Protein AF-A0A7X8FUL6-F1 (afdb_monomer_lite)

Radius of gyration: 17.45 Å; chains: 1; bounding box: 49×30×45 Å

Sequence (127 aa):
MLIPVICLVFGVLGGFMSLEQRLGRLPAEAHDLLSGSWFQVVLRPLYGGIFALVAYILLLSGLVTSAIFPVFVYPSLPETGITPLYFMLFLTDTVPASGPDFAKLLFWSFAAGFSERLIPQIGQGGV

Foldseek 3Di:
DVQLVLLLVLQLVLLVVLLVVVVVPDPPVCVVVCVVPVVVSSVRSNVSSVQSNVVVVVLLVVPDDDPLAFDKDADDADPVGDDPVSVVCRSPVIDTPDPVSSVSSSVSSSVSSNDVCPVVCSVVVND

Secondary structure (DSSP, 8-state):
-HHHHHHHHHHHHHHHHHHHHHHTTS-GGGHHHHGGGHHHHHTHHHHHHHHHHHHHHHHHTTSS-STTSPPEEPPPPPTT-S-HHHHHHHHHH-EESSHHHHHHHHHHHHHHHH-TTHHHHHHTT--

pLDDT: mean 82.61, std 12.94, range [48.75, 95.62]

Structure (mmCIF, N/CA/C/O backbone):
data_AF-A0A7X8FUL6-F1
#
_entry.id   AF-A0A7X8FUL6-F1
#
loop_
_atom_site.group_PDB
_atom_site.id
_atom_site.type_symbol
_atom_site.label_atom_id
_atom_site.label_alt_id
_atom_site.label_comp_id
_atom_site.label_asym_id
_atom_site.label_entity_id
_atom_site.label_seq_id
_atom_site.pdbx_PDB_ins_code
_atom_site.Cartn_x
_atom_site.Cartn_y
_atom_site.Cartn_z
_atom_site.occupancy
_atom_site.B_iso_or_equiv
_atom_site.auth_seq_id
_atom_site.auth_comp_id
_atom_site.auth_asym_id
_atom_site.auth_atom_id
_atom_site.pdbx_PDB_model_num
ATOM 1 N N . MET A 1 1 ? 9.365 6.080 -6.620 1.00 63.81 1 MET A N 1
ATOM 2 C CA . MET A 1 1 ? 9.094 6.381 -5.177 1.00 63.81 1 MET A CA 1
ATOM 3 C C . MET A 1 1 ? 7.627 6.663 -4.822 1.00 63.81 1 MET A C 1
ATOM 5 O O . MET A 1 1 ? 7.270 6.518 -3.658 1.00 63.81 1 MET A O 1
ATOM 9 N N . LEU A 1 2 ? 6.771 7.084 -5.759 1.00 85.19 2 LEU A N 1
ATOM 10 C CA . LEU A 1 2 ? 5.426 7.580 -5.433 1.00 85.19 2 LEU A CA 1
ATOM 11 C C . LEU A 1 2 ? 4.425 6.468 -5.044 1.00 85.19 2 LEU A C 1
ATOM 13 O O . LEU A 1 2 ? 3.559 6.691 -4.203 1.00 85.19 2 LEU A O 1
ATOM 17 N N . ILE A 1 3 ? 4.562 5.266 -5.615 1.00 90.81 3 ILE A N 1
ATOM 18 C CA . ILE A 1 3 ? 3.562 4.192 -5.488 1.00 90.81 3 ILE A CA 1
ATOM 19 C C . ILE A 1 3 ? 3.372 3.705 -4.040 1.00 90.81 3 ILE A C 1
ATOM 21 O O . ILE A 1 3 ? 2.235 3.738 -3.573 1.00 90.81 3 ILE A O 1
ATOM 25 N N . PRO A 1 4 ? 4.420 3.338 -3.270 1.00 92.00 4 PRO A N 1
ATOM 26 C CA . PRO A 1 4 ? 4.224 2.856 -1.900 1.00 92.00 4 PRO A CA 1
ATOM 27 C C . PRO A 1 4 ? 3.591 3.907 -0.981 1.00 92.00 4 PRO A C 1
ATOM 29 O O . PRO A 1 4 ? 2.781 3.574 -0.120 1.00 92.00 4 PRO A O 1
ATOM 32 N N . VAL A 1 5 ? 3.921 5.187 -1.186 1.00 93.19 5 VAL A N 1
ATOM 33 C CA . VAL A 1 5 ? 3.333 6.301 -0.427 1.00 93.19 5 VAL A CA 1
ATOM 34 C C . VAL A 1 5 ? 1.846 6.438 -0.741 1.00 93.19 5 VAL A C 1
ATOM 36 O O . VAL A 1 5 ? 1.043 6.597 0.173 1.00 93.19 5 VAL A O 1
ATOM 39 N N . ILE A 1 6 ? 1.461 6.320 -2.014 1.00 94.06 6 ILE A N 1
ATOM 40 C CA . ILE A 1 6 ? 0.050 6.320 -2.417 1.00 94.06 6 ILE A CA 1
ATOM 41 C C . ILE A 1 6 ? -0.695 5.142 -1.776 1.00 94.06 6 ILE A C 1
ATOM 43 O O . ILE A 1 6 ? -1.769 5.348 -1.210 1.00 94.06 6 ILE A O 1
ATOM 47 N N . CYS A 1 7 ? -0.121 3.934 -1.805 1.00 95.00 7 CYS A N 1
ATOM 48 C CA . CYS A 1 7 ? -0.705 2.762 -1.147 1.00 95.00 7 CYS A CA 1
ATOM 49 C C . CYS A 1 7 ? -0.909 3.011 0.354 1.00 95.00 7 CYS A C 1
ATOM 51 O O . CYS A 1 7 ? -1.986 2.743 0.882 1.00 95.00 7 CYS A O 1
ATOM 53 N N . LEU A 1 8 ? 0.094 3.585 1.030 1.00 94.69 8 LEU A N 1
ATOM 54 C CA . LEU A 1 8 ? 0.015 3.942 2.446 1.00 94.69 8 LEU A CA 1
ATOM 55 C C . LEU A 1 8 ? -1.127 4.927 2.710 1.00 94.69 8 LEU A C 1
ATOM 57 O O . LEU A 1 8 ? -1.931 4.688 3.606 1.00 94.69 8 LEU A O 1
ATOM 61 N N . VAL A 1 9 ? -1.235 6.004 1.926 1.00 95.25 9 VAL A N 1
ATOM 62 C CA . VAL A 1 9 ? -2.294 7.014 2.088 1.00 95.25 9 VAL A CA 1
ATOM 63 C C . VAL A 1 9 ? -3.678 6.389 1.913 1.00 95.25 9 VAL A C 1
ATOM 65 O O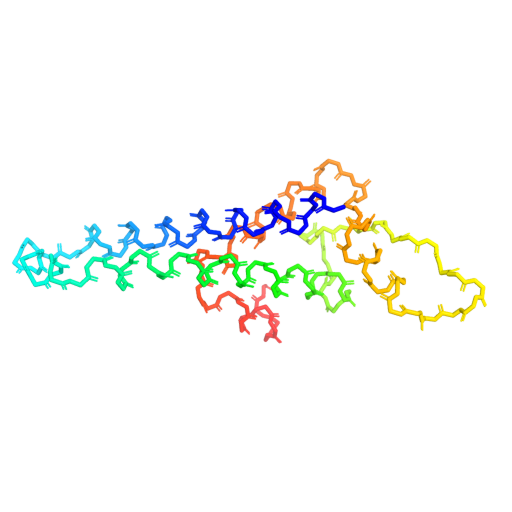 . VAL A 1 9 ? -4.546 6.589 2.760 1.00 95.25 9 VAL A O 1
ATOM 68 N N . PHE A 1 10 ? -3.883 5.583 0.868 1.00 95.56 10 PHE A N 1
ATOM 69 C CA . PHE A 1 10 ? -5.161 4.899 0.649 1.00 95.56 10 PHE A CA 1
ATOM 70 C C . PHE A 1 10 ? -5.471 3.873 1.747 1.00 95.56 10 PHE A C 1
ATOM 72 O O . PHE A 1 10 ? -6.623 3.761 2.164 1.00 95.56 10 PHE A O 1
ATOM 79 N N . GLY A 1 11 ? -4.456 3.194 2.286 1.00 94.88 11 GLY A N 1
ATOM 80 C CA . GLY A 1 11 ? -4.598 2.331 3.458 1.00 94.88 11 GLY A CA 1
ATOM 81 C C . GLY A 1 11 ? -5.021 3.083 4.717 1.00 94.88 11 GLY A C 1
ATOM 82 O O . GLY A 1 11 ? -5.932 2.647 5.420 1.00 94.88 11 GLY A O 1
ATOM 83 N N . VAL A 1 12 ? -4.420 4.243 4.992 1.00 94.19 12 VAL A N 1
ATOM 84 C CA . VAL A 1 12 ? -4.821 5.091 6.127 1.00 94.19 12 VAL A CA 1
ATOM 85 C C . VAL A 1 12 ? -6.257 5.585 5.953 1.00 94.19 12 VAL A C 1
ATOM 87 O O . VAL A 1 12 ? -7.024 5.547 6.913 1.00 94.19 12 VAL A O 1
ATOM 90 N N . LEU A 1 13 ? -6.655 5.977 4.737 1.00 94.19 13 LEU A N 1
ATOM 91 C CA . LEU A 1 13 ? -8.037 6.366 4.429 1.00 94.19 13 LEU A CA 1
ATOM 92 C C . LEU A 1 13 ? -9.029 5.224 4.694 1.00 94.19 13 LEU A C 1
ATOM 94 O O . LEU A 1 13 ? -10.078 5.448 5.297 1.00 94.19 13 LEU A O 1
ATOM 98 N N . GLY A 1 14 ? -8.685 3.995 4.302 1.00 91.69 14 GLY A N 1
ATOM 99 C CA . GLY A 1 14 ? -9.476 2.806 4.623 1.00 91.69 14 GLY A CA 1
ATOM 100 C C . GLY A 1 14 ? -9.601 2.581 6.128 1.00 91.69 14 GLY A C 1
ATOM 101 O O . GLY A 1 14 ? -10.708 2.419 6.644 1.00 91.69 14 GLY A O 1
ATOM 102 N N . GLY A 1 15 ? -8.479 2.641 6.849 1.00 90.31 15 GLY A N 1
ATOM 103 C CA . GLY A 1 15 ? -8.452 2.493 8.305 1.00 90.31 15 GLY A CA 1
ATOM 104 C C . GLY A 1 15 ? -9.257 3.572 9.029 1.00 90.31 15 GLY A C 1
ATOM 105 O O . GLY A 1 15 ? -9.941 3.284 10.011 1.00 90.31 15 GLY A O 1
ATOM 106 N N . PHE A 1 16 ? -9.241 4.801 8.512 1.00 89.81 16 PHE A N 1
ATOM 107 C CA . PHE A 1 16 ? -10.037 5.910 9.028 1.00 89.81 16 PHE A CA 1
ATOM 108 C C . PHE A 1 16 ? -11.540 5.682 8.834 1.00 89.81 16 PHE A C 1
ATOM 110 O O . PHE A 1 16 ? -12.293 5.756 9.800 1.00 89.81 16 PHE A O 1
ATOM 117 N N . MET A 1 17 ? -11.977 5.295 7.632 1.00 88.50 17 MET A N 1
ATOM 118 C CA . MET A 1 17 ? -13.386 4.969 7.363 1.00 88.50 17 MET A CA 1
ATOM 119 C C . MET A 1 17 ? -13.891 3.798 8.221 1.00 88.50 17 MET A C 1
ATOM 121 O O . MET A 1 17 ? -15.021 3.812 8.710 1.00 88.50 17 MET A O 1
ATOM 125 N N . SER A 1 18 ? -13.047 2.787 8.449 1.00 87.06 18 SER A N 1
ATOM 126 C CA . SER A 1 18 ? -13.350 1.668 9.352 1.00 87.06 18 SER A CA 1
ATOM 127 C C . SER A 1 18 ? -13.544 2.139 10.795 1.00 87.06 18 SER A C 1
ATOM 129 O O . SER A 1 18 ? -14.455 1.690 11.497 1.00 87.06 18 SER A O 1
ATOM 131 N N . LEU A 1 19 ? -12.716 3.089 11.237 1.00 84.88 19 LEU A N 1
ATOM 132 C CA . LEU A 1 19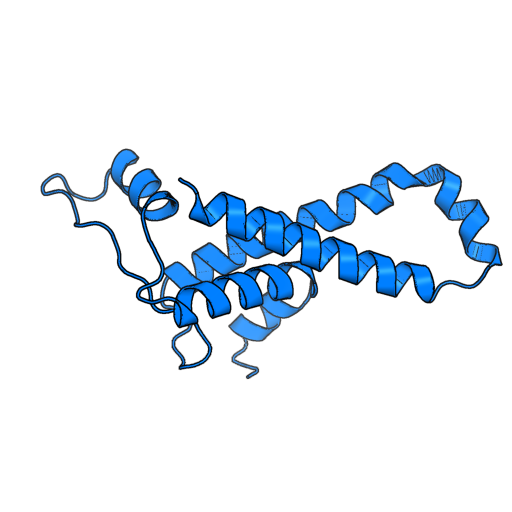 ? -12.823 3.689 12.558 1.00 84.88 19 LEU A CA 1
ATOM 133 C C . LEU A 1 19 ? -14.097 4.528 12.708 1.00 84.88 19 LEU A C 1
ATOM 135 O O . LEU A 1 19 ? -14.804 4.355 13.700 1.00 84.88 19 LEU A O 1
ATOM 139 N N . GLU A 1 20 ? -14.423 5.383 11.737 1.00 82.38 20 GLU A N 1
ATOM 140 C CA . GLU A 1 20 ? -15.650 6.190 11.764 1.00 82.38 20 GLU A CA 1
ATOM 141 C C . GLU A 1 20 ? -16.907 5.313 11.840 1.00 82.38 20 GLU A C 1
ATOM 143 O O . GLU A 1 20 ? -17.786 5.566 12.664 1.00 82.38 20 GLU A O 1
ATOM 148 N N . GLN A 1 21 ? -16.966 4.216 11.073 1.00 81.75 21 GLN A N 1
ATOM 149 C CA . GLN A 1 21 ? -18.077 3.260 11.153 1.00 81.75 21 GLN A CA 1
ATOM 150 C C . GLN A 1 21 ? -18.195 2.586 12.525 1.00 81.75 21 GLN A C 1
ATOM 152 O O . GLN A 1 21 ? -19.304 2.302 12.981 1.00 81.75 21 GLN A O 1
ATOM 157 N N . ARG A 1 22 ? -17.067 2.292 13.183 1.00 78.44 22 ARG A N 1
ATOM 158 C CA . ARG A 1 22 ? -17.051 1.694 14.528 1.00 78.44 22 ARG A CA 1
ATOM 159 C C . ARG A 1 22 ? -17.504 2.700 15.583 1.00 78.44 22 ARG A C 1
ATOM 161 O O . ARG A 1 22 ? -18.298 2.339 16.444 1.00 78.44 22 ARG A O 1
ATOM 168 N N . LEU A 1 23 ? -17.035 3.944 15.495 1.00 79.56 23 LEU A N 1
ATOM 169 C CA . LEU A 1 23 ? -17.393 5.015 16.426 1.00 79.56 23 LEU A CA 1
ATOM 170 C C . LEU A 1 23 ? -18.864 5.421 16.296 1.00 79.56 23 LEU A C 1
ATOM 172 O O . LEU A 1 23 ? -19.535 5.574 17.309 1.00 79.56 23 LEU A O 1
ATOM 176 N N . GLY A 1 24 ? -19.396 5.515 15.074 1.00 72.69 24 GLY A N 1
ATOM 177 C CA . GLY A 1 24 ? -20.802 5.863 14.837 1.00 72.69 24 GLY A CA 1
ATOM 178 C C . GLY A 1 24 ? -21.815 4.820 15.328 1.00 72.69 24 GLY A C 1
ATOM 179 O O . GLY A 1 24 ? -23.008 5.102 15.374 1.00 72.69 24 GLY A O 1
ATOM 180 N N . ARG A 1 25 ? -21.364 3.613 15.698 1.00 74.75 25 ARG A N 1
ATOM 181 C CA . ARG A 1 25 ? -22.206 2.549 16.272 1.00 74.75 25 ARG A CA 1
ATOM 182 C C . ARG A 1 25 ? -22.217 2.537 17.802 1.00 74.75 25 ARG A C 1
ATOM 184 O O . ARG A 1 25 ? -22.903 1.696 18.381 1.00 74.75 25 ARG A O 1
ATOM 191 N N . LEU A 1 26 ? -21.447 3.404 18.459 1.00 74.62 26 LEU A N 1
ATOM 192 C CA . LEU A 1 26 ? -21.376 3.437 19.916 1.00 74.62 26 LEU A CA 1
ATOM 193 C C . LEU A 1 26 ? -22.561 4.219 20.517 1.00 74.62 26 LEU A C 1
ATOM 195 O O . LEU A 1 26 ? -22.956 5.244 19.963 1.00 74.62 26 LEU A O 1
ATOM 199 N N . PRO A 1 27 ? -23.141 3.758 21.642 1.00 68.94 27 PRO A N 1
ATOM 200 C CA . PRO A 1 27 ? -24.153 4.513 22.378 1.00 68.94 27 PRO A CA 1
ATOM 201 C C . PRO A 1 27 ? -23.573 5.813 22.953 1.00 68.94 27 PRO A C 1
ATOM 203 O O . PRO A 1 27 ? -22.404 5.843 23.342 1.00 68.94 27 PRO A O 1
ATOM 206 N N . ALA A 1 28 ? -24.408 6.851 23.091 1.00 63.84 28 ALA A N 1
ATOM 207 C CA . ALA A 1 28 ? -24.026 8.185 23.583 1.00 63.84 28 ALA A CA 1
ATOM 208 C C . ALA A 1 28 ? -23.221 8.163 24.907 1.00 63.84 28 ALA A C 1
ATOM 210 O O . ALA A 1 28 ? -22.318 8.971 25.100 1.00 63.84 28 ALA A O 1
ATOM 211 N N . GLU A 1 29 ? -23.486 7.186 25.776 1.00 62.22 29 GLU A N 1
ATOM 212 C CA . GLU A 1 29 ? -22.844 6.994 27.086 1.00 62.22 29 GLU A CA 1
ATOM 213 C C . GLU A 1 29 ? -21.358 6.583 27.003 1.00 62.22 29 GLU A C 1
ATOM 215 O O . GLU A 1 29 ? -20.591 6.821 27.932 1.00 62.22 29 GLU A O 1
ATOM 220 N N . ALA A 1 30 ? -20.911 6.000 25.885 1.00 59.75 30 ALA A N 1
ATOM 221 C CA . ALA A 1 30 ? -19.522 5.572 25.689 1.00 59.75 30 ALA A CA 1
ATOM 222 C C . ALA A 1 30 ? -18.590 6.703 25.207 1.00 59.75 30 ALA A C 1
ATOM 224 O O . ALA A 1 30 ? -17.365 6.540 25.214 1.00 59.75 30 ALA A O 1
ATOM 225 N N . HIS A 1 31 ? -19.142 7.849 24.788 1.00 56.22 31 HIS A N 1
ATOM 226 C CA . HIS A 1 31 ? -18.363 8.970 24.254 1.00 56.22 31 HIS A CA 1
ATOM 227 C C . HIS A 1 31 ? -17.543 9.693 25.335 1.00 56.22 31 HIS A C 1
ATOM 229 O O . HIS A 1 31 ? -16.426 10.130 25.050 1.00 56.22 31 HIS A O 1
ATOM 235 N N . ASP A 1 32 ? -18.029 9.735 26.581 1.00 59.06 32 ASP A N 1
ATOM 236 C CA . ASP A 1 32 ? -17.319 10.376 27.698 1.00 59.06 32 ASP A CA 1
ATOM 237 C C . ASP A 1 32 ? -16.042 9.620 28.093 1.00 59.06 32 ASP A C 1
ATOM 239 O O . ASP A 1 32 ? -15.020 10.240 28.387 1.00 59.06 32 ASP A O 1
ATOM 243 N N . LEU A 1 33 ? -16.039 8.285 28.005 1.00 59.56 33 LEU A N 1
ATOM 244 C CA . LEU A 1 33 ? -14.861 7.453 28.294 1.00 59.56 33 LEU A CA 1
ATOM 245 C C . LEU A 1 33 ? -13.790 7.528 27.190 1.00 59.56 33 LEU A C 1
ATOM 247 O O . LEU A 1 33 ? -12.598 7.389 27.468 1.00 59.56 33 LEU A O 1
ATOM 251 N N . LEU A 1 34 ? -14.190 7.769 25.936 1.00 58.78 34 LEU A N 1
ATOM 252 C CA . LEU A 1 34 ? -13.272 7.862 24.791 1.00 58.78 34 LEU A CA 1
ATOM 253 C C . LEU A 1 34 ? -12.483 9.176 24.753 1.00 58.78 34 LEU A C 1
ATOM 255 O O . LEU A 1 34 ? -11.378 9.207 24.202 1.00 58.78 34 LEU A O 1
ATOM 259 N N . SER A 1 35 ? -13.009 10.236 25.372 1.00 59.31 35 SER A N 1
ATOM 260 C CA . SER A 1 35 ? -12.352 11.546 25.463 1.00 59.31 35 SER A CA 1
ATOM 261 C C . SER A 1 35 ? -10.967 11.469 26.133 1.00 59.31 35 SER A C 1
ATOM 263 O O . SER A 1 35 ? -10.039 12.172 25.732 1.00 59.31 35 SER A O 1
ATOM 265 N N . GLY A 1 36 ? -10.778 10.529 27.068 1.00 66.31 36 GLY A N 1
ATOM 266 C CA . GLY A 1 36 ? -9.506 10.291 27.754 1.00 66.31 36 GLY A CA 1
ATOM 267 C C . GLY A 1 36 ? -8.454 9.522 26.942 1.00 66.31 36 GLY A C 1
ATOM 268 O O . GLY A 1 36 ? -7.311 9.419 27.378 1.00 66.31 36 GLY A O 1
ATOM 269 N N . SER A 1 37 ? -8.795 8.950 25.780 1.00 67.25 37 SER A N 1
ATOM 270 C CA . SER A 1 37 ? -7.896 8.076 24.996 1.00 67.25 37 SER A CA 1
ATOM 271 C C . SER A 1 37 ? -7.946 8.326 23.482 1.00 67.25 37 SER A C 1
ATOM 273 O O . SER A 1 37 ? -7.620 7.444 22.683 1.00 67.25 37 SER A O 1
ATOM 275 N N . TRP A 1 38 ? -8.292 9.550 23.073 1.00 69.50 38 TRP A N 1
ATOM 276 C CA . TRP A 1 38 ? -8.400 9.967 21.668 1.00 69.50 38 TRP A CA 1
ATOM 277 C C . TRP A 1 38 ? -7.140 9.662 20.833 1.00 69.50 38 TRP A C 1
ATOM 279 O O . TRP A 1 38 ? -7.242 9.298 19.663 1.00 69.50 38 TRP A O 1
ATOM 289 N N . PHE A 1 39 ? -5.947 9.718 21.436 1.00 69.00 39 PHE A N 1
ATOM 290 C CA . PHE A 1 39 ? -4.689 9.409 20.751 1.00 69.00 39 PHE A CA 1
ATOM 291 C C . PHE A 1 39 ? -4.608 7.940 20.303 1.00 69.00 39 PHE A C 1
ATOM 293 O O . PHE A 1 39 ? -4.227 7.655 19.170 1.00 69.00 39 PHE A O 1
ATOM 300 N N . GLN A 1 40 ? -5.044 6.994 21.143 1.00 69.00 40 GLN A N 1
ATOM 301 C CA . GLN A 1 40 ? -5.087 5.568 20.786 1.00 69.00 40 GLN A CA 1
ATOM 302 C C . GLN A 1 40 ? -6.163 5.261 19.738 1.00 69.00 40 GLN A C 1
ATOM 304 O O . GLN A 1 40 ? -6.084 4.259 19.029 1.00 69.00 40 GLN A O 1
ATOM 309 N N . VAL A 1 41 ? -7.192 6.102 19.650 1.00 70.88 41 VAL A N 1
ATOM 310 C CA . VAL A 1 41 ? -8.250 6.007 18.641 1.00 70.88 41 VAL A CA 1
ATOM 311 C C . VAL A 1 41 ? -7.708 6.450 17.278 1.00 70.88 41 VAL A C 1
ATOM 313 O O . VAL A 1 41 ? -7.858 5.719 16.303 1.00 70.88 41 VAL A O 1
ATOM 316 N N . VAL A 1 42 ? -6.973 7.564 17.227 1.00 72.25 42 VAL A N 1
ATOM 317 C CA . VAL A 1 42 ? -6.343 8.102 16.004 1.00 72.25 42 VAL A CA 1
ATOM 318 C C . VAL A 1 42 ? -5.149 7.268 15.521 1.00 72.25 42 VAL A C 1
ATOM 320 O O . VAL A 1 42 ? -4.881 7.217 14.322 1.00 72.25 42 VAL A O 1
ATOM 323 N N . LEU A 1 43 ? -4.454 6.559 16.417 1.00 77.88 43 LEU A N 1
ATOM 324 C CA . LEU A 1 43 ? -3.338 5.687 16.033 1.00 77.88 43 LEU A CA 1
ATOM 325 C C . LEU A 1 43 ? -3.797 4.452 15.233 1.00 77.88 43 LEU A C 1
ATOM 327 O O . LEU A 1 43 ? -3.017 3.894 14.465 1.00 77.88 43 LEU A O 1
ATOM 331 N N . ARG A 1 44 ? -5.063 4.024 15.374 1.00 78.06 44 ARG A N 1
ATOM 332 C CA . ARG A 1 44 ? -5.593 2.831 14.686 1.00 78.06 44 ARG A CA 1
ATOM 333 C C . ARG A 1 44 ? -5.544 2.936 13.152 1.00 78.06 44 ARG A C 1
ATOM 335 O O . ARG A 1 44 ? -5.033 2.004 12.534 1.00 78.06 44 ARG A O 1
ATOM 342 N N . PRO A 1 45 ? -5.980 4.045 12.524 1.00 83.25 45 PRO A N 1
ATOM 343 C CA . PRO A 1 45 ? -5.848 4.269 11.083 1.00 83.25 45 PRO A CA 1
ATOM 344 C C . PRO A 1 45 ? -4.434 4.095 10.516 1.00 83.25 45 PRO A C 1
ATOM 346 O O . PRO A 1 45 ? -4.291 3.665 9.373 1.00 83.25 45 PRO A O 1
ATOM 349 N N . LEU A 1 46 ? -3.381 4.368 11.297 1.00 85.31 46 LEU A N 1
ATOM 350 C CA . LEU A 1 46 ? -1.999 4.184 10.837 1.00 85.31 46 LEU A CA 1
ATOM 351 C C . LEU A 1 46 ? -1.670 2.712 10.565 1.00 85.31 46 LEU A C 1
ATOM 353 O O . LEU A 1 46 ? -0.949 2.419 9.610 1.00 85.31 46 LEU A O 1
ATOM 357 N N . TYR A 1 47 ? -2.251 1.779 11.328 1.00 86.00 47 TYR A N 1
ATOM 358 C CA . TYR A 1 47 ? -2.127 0.352 11.022 1.00 86.00 47 TYR A CA 1
ATOM 359 C C . TYR A 1 47 ? -2.754 0.008 9.669 1.00 86.00 47 TYR A C 1
ATOM 361 O O . TYR A 1 47 ? -2.224 -0.849 8.967 1.00 86.00 47 TYR A O 1
ATOM 369 N N . GLY A 1 48 ? -3.801 0.725 9.247 1.00 89.00 48 GLY A N 1
ATOM 370 C CA . GLY A 1 48 ? -4.390 0.566 7.917 1.00 89.00 48 GLY A CA 1
ATOM 371 C C . GLY A 1 48 ? -3.404 0.878 6.785 1.00 89.00 48 GLY A C 1
ATOM 372 O O . GLY A 1 48 ? -3.333 0.144 5.801 1.00 89.00 48 GLY A O 1
ATOM 373 N N . GLY A 1 49 ? -2.567 1.906 6.955 1.00 91.25 49 GLY A N 1
ATOM 374 C CA . GLY A 1 49 ? -1.474 2.207 6.025 1.00 91.25 49 GLY A CA 1
ATOM 375 C C . GLY A 1 49 ? -0.415 1.103 5.971 1.00 91.25 49 GLY A C 1
ATOM 376 O O . GLY A 1 49 ? 0.022 0.711 4.890 1.00 91.25 49 GLY A O 1
ATOM 377 N N . ILE A 1 50 ? -0.038 0.552 7.129 1.00 91.50 50 ILE A N 1
ATOM 378 C CA . ILE A 1 50 ? 0.912 -0.570 7.216 1.00 91.50 50 ILE A CA 1
ATOM 379 C C . ILE A 1 50 ? 0.342 -1.811 6.514 1.00 91.50 50 ILE A C 1
ATOM 381 O O . ILE A 1 50 ? 1.037 -2.446 5.723 1.00 91.50 50 ILE A O 1
ATOM 385 N N . PHE A 1 51 ? -0.934 -2.130 6.742 1.00 90.88 51 PHE A N 1
ATOM 386 C CA . PHE A 1 51 ? -1.615 -3.240 6.078 1.00 90.88 51 PHE A CA 1
ATOM 387 C C . PHE A 1 51 ? -1.674 -3.070 4.557 1.00 90.88 51 PHE A C 1
ATOM 389 O O . PHE A 1 51 ? -1.464 -4.044 3.835 1.00 90.88 51 PHE A O 1
ATOM 396 N N . ALA A 1 52 ? -1.859 -1.848 4.055 1.00 93.88 52 ALA A N 1
ATOM 397 C CA . ALA A 1 52 ? -1.787 -1.576 2.622 1.00 93.88 52 ALA A CA 1
ATOM 398 C C . ALA A 1 52 ? -0.387 -1.811 2.033 1.00 93.88 52 ALA A C 1
ATOM 400 O O . ALA A 1 52 ? -0.280 -2.330 0.924 1.00 93.88 52 ALA A O 1
ATOM 401 N N . LEU A 1 53 ? 0.690 -1.501 2.763 1.00 92.94 53 LEU A N 1
ATOM 402 C CA . LEU A 1 53 ? 2.053 -1.825 2.319 1.00 92.94 53 LEU A CA 1
ATOM 403 C C . LEU A 1 53 ? 2.307 -3.337 2.283 1.00 92.94 53 LEU A C 1
ATOM 405 O O . LEU A 1 53 ? 2.917 -3.836 1.339 1.00 92.94 53 LEU A O 1
ATOM 409 N N . VAL A 1 54 ? 1.814 -4.075 3.280 1.00 92.19 54 VAL A N 1
ATOM 410 C CA . VAL A 1 54 ? 1.895 -5.545 3.287 1.00 92.19 54 VAL A CA 1
ATOM 411 C C . VAL A 1 54 ? 1.107 -6.129 2.113 1.00 92.19 54 VAL A C 1
ATOM 413 O O . VAL A 1 54 ? 1.620 -6.991 1.401 1.00 92.19 54 VAL A O 1
ATOM 416 N N . ALA A 1 55 ? -0.103 -5.625 1.860 1.00 91.62 55 ALA A N 1
ATOM 417 C CA . ALA A 1 55 ? -0.905 -6.016 0.706 1.00 91.62 55 ALA A CA 1
ATOM 418 C C . ALA A 1 55 ? -0.203 -5.673 -0.617 1.00 91.62 55 ALA A C 1
ATOM 420 O O . ALA A 1 55 ? -0.191 -6.493 -1.527 1.00 91.62 55 ALA A O 1
ATOM 421 N N . TYR A 1 56 ? 0.448 -4.513 -0.719 1.00 92.56 56 TYR A N 1
ATOM 422 C CA . TYR A 1 56 ? 1.242 -4.147 -1.891 1.00 92.56 56 TYR A CA 1
ATOM 423 C C . TYR A 1 56 ? 2.369 -5.154 -2.155 1.00 92.56 56 TYR A C 1
ATOM 425 O O . TYR A 1 56 ? 2.491 -5.642 -3.274 1.00 92.56 56 TYR A O 1
ATOM 433 N N . ILE A 1 57 ? 3.135 -5.542 -1.130 1.00 92.19 57 ILE A N 1
ATOM 434 C CA . ILE A 1 57 ? 4.186 -6.567 -1.262 1.00 92.19 57 ILE A CA 1
ATOM 435 C C . ILE A 1 57 ? 3.588 -7.918 -1.685 1.00 92.19 57 ILE A C 1
ATOM 437 O O . ILE A 1 57 ? 4.141 -8.588 -2.557 1.00 92.19 57 ILE A O 1
ATOM 441 N N . LEU A 1 58 ? 2.442 -8.305 -1.115 1.00 91.62 58 LEU A N 1
ATOM 442 C CA . LEU A 1 58 ? 1.730 -9.525 -1.499 1.00 91.62 58 LEU A CA 1
ATOM 443 C C . LEU A 1 58 ? 1.324 -9.498 -2.981 1.00 91.62 58 LEU A C 1
ATOM 445 O O . LEU A 1 58 ? 1.536 -10.477 -3.691 1.00 91.62 58 LEU A O 1
ATOM 449 N N . LEU A 1 59 ? 0.791 -8.379 -3.468 1.00 91.88 59 LEU A N 1
ATOM 450 C CA . LEU A 1 59 ? 0.406 -8.217 -4.871 1.00 91.88 59 LEU A CA 1
ATOM 451 C C . LEU A 1 59 ? 1.629 -8.236 -5.799 1.00 91.88 59 LEU A C 1
ATOM 453 O O . LEU A 1 59 ? 1.598 -8.892 -6.837 1.00 91.88 59 LEU A O 1
ATOM 457 N N . LEU A 1 60 ? 2.729 -7.590 -5.399 1.00 91.69 60 LEU A N 1
ATOM 458 C CA . LEU A 1 60 ? 3.986 -7.617 -6.149 1.00 91.69 60 LEU A CA 1
ATOM 459 C C . LEU A 1 60 ? 4.597 -9.016 -6.244 1.00 91.69 60 L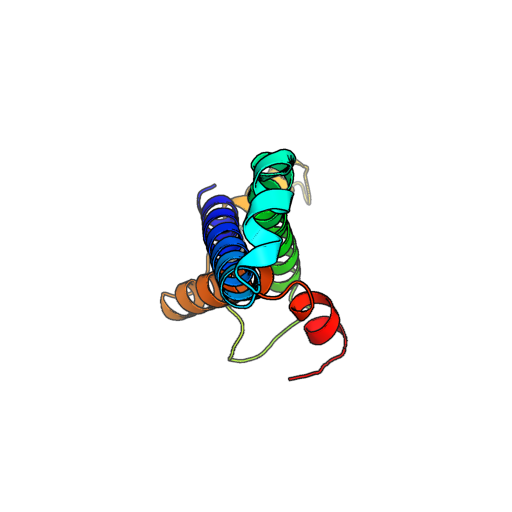EU A C 1
ATOM 461 O O . LEU A 1 60 ? 5.252 -9.315 -7.242 1.00 91.69 60 LEU A O 1
ATOM 465 N N . SER A 1 61 ? 4.393 -9.858 -5.226 1.00 89.56 61 SER A N 1
ATOM 466 C CA . SER A 1 61 ? 4.950 -11.215 -5.177 1.00 89.56 61 SER A CA 1
ATOM 467 C C . SER A 1 61 ? 4.391 -12.156 -6.247 1.00 89.56 61 SER A C 1
ATOM 469 O O . SER A 1 61 ? 4.974 -13.209 -6.491 1.00 89.56 61 SER A O 1
ATOM 471 N N . GLY A 1 62 ? 3.251 -11.815 -6.859 1.00 85.06 62 GLY A N 1
ATOM 472 C CA . GLY A 1 62 ? 2.573 -12.684 -7.819 1.00 85.06 62 GLY A CA 1
ATOM 473 C C . GLY A 1 62 ? 1.914 -13.918 -7.191 1.00 85.06 62 GLY A C 1
ATOM 474 O O . GLY A 1 62 ? 1.411 -14.766 -7.922 1.00 85.06 62 GLY A O 1
ATOM 475 N N . LEU A 1 63 ? 1.869 -14.025 -5.855 1.00 85.06 63 LEU A N 1
ATOM 476 C CA . LEU A 1 63 ? 1.167 -15.113 -5.161 1.00 85.06 63 LEU A CA 1
ATOM 477 C C . LEU A 1 63 ? -0.337 -15.122 -5.445 1.00 85.06 63 LEU A C 1
ATOM 479 O O . LEU A 1 63 ? -0.973 -16.170 -5.378 1.00 85.06 63 LEU A O 1
ATOM 483 N N . VAL A 1 64 ? -0.903 -13.957 -5.761 1.00 83.75 64 VAL A N 1
ATOM 484 C CA . VAL A 1 64 ? -2.328 -13.803 -6.032 1.00 83.75 64 VAL A CA 1
ATOM 485 C C . VAL A 1 64 ? -2.501 -13.278 -7.452 1.00 83.75 64 VAL A C 1
ATOM 487 O O . VAL A 1 64 ? -2.191 -12.125 -7.742 1.00 83.75 64 VAL A O 1
ATOM 490 N N . THR A 1 65 ? -2.978 -14.137 -8.354 1.00 79.69 65 THR A N 1
ATOM 491 C CA . THR A 1 65 ? -3.170 -13.815 -9.775 1.00 79.69 65 THR A CA 1
ATOM 492 C C . THR A 1 65 ? -4.629 -14.033 -10.166 1.00 79.69 65 THR A C 1
ATOM 494 O O . THR A 1 65 ? -5.162 -15.134 -10.104 1.00 79.69 65 THR A O 1
ATOM 49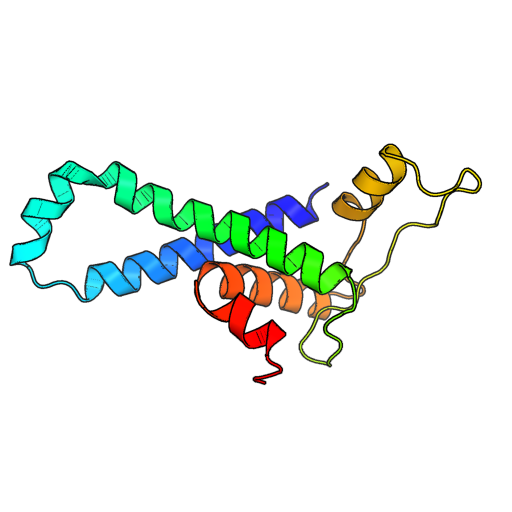7 N N . SER A 1 66 ? -5.319 -12.948 -10.515 1.00 84.94 66 SER A N 1
ATOM 498 C CA . SER A 1 66 ? -6.709 -12.951 -10.987 1.00 84.94 66 SER A CA 1
ATOM 499 C C . SER A 1 66 ? -7.009 -11.621 -11.681 1.00 84.94 66 SER A C 1
ATOM 501 O O . SER A 1 66 ? -6.289 -10.642 -11.487 1.00 84.94 66 SER A O 1
ATOM 503 N N . ALA A 1 67 ? -8.094 -11.553 -12.457 1.00 89.06 67 ALA A N 1
ATOM 504 C CA . ALA A 1 67 ? -8.517 -10.345 -13.173 1.00 89.06 67 ALA A CA 1
ATOM 505 C C . ALA A 1 67 ? -8.790 -9.143 -12.242 1.00 89.06 67 ALA A C 1
ATOM 507 O O . ALA A 1 67 ? -8.663 -7.988 -12.658 1.00 89.06 67 ALA A O 1
ATOM 508 N N . ILE A 1 68 ? -9.139 -9.414 -10.980 1.00 90.12 68 ILE A N 1
ATOM 509 C CA . ILE A 1 68 ? -9.413 -8.405 -9.945 1.00 90.12 68 ILE A CA 1
ATOM 510 C C . ILE A 1 68 ? -8.147 -7.813 -9.313 1.00 90.12 68 ILE A C 1
ATOM 512 O O . ILE A 1 68 ? -8.232 -6.788 -8.636 1.00 90.12 68 ILE A O 1
ATOM 516 N N . PHE A 1 69 ? -6.981 -8.428 -9.526 1.00 92.81 69 PHE A N 1
ATOM 517 C CA . PHE A 1 69 ? -5.707 -7.939 -9.006 1.00 92.81 69 PHE A CA 1
ATOM 518 C C . PHE A 1 69 ? -4.967 -7.099 -10.058 1.00 92.81 69 PHE A C 1
ATOM 520 O O . PHE A 1 69 ? -5.179 -7.280 -11.263 1.00 92.81 69 PHE A O 1
ATOM 527 N N . PRO A 1 70 ? -4.156 -6.121 -9.620 1.00 92.75 70 PRO A N 1
ATOM 528 C CA . PRO A 1 70 ? -3.354 -5.305 -10.521 1.00 92.75 70 PRO A CA 1
ATOM 529 C C . PRO A 1 70 ? -2.230 -6.113 -11.172 1.00 92.75 70 PRO A C 1
ATOM 531 O O . PRO A 1 70 ? -1.548 -6.894 -10.510 1.00 92.75 70 PRO A O 1
ATOM 534 N N . VAL A 1 71 ? -2.008 -5.872 -12.462 1.00 93.31 71 VAL A N 1
ATOM 535 C CA . VAL A 1 71 ? -0.802 -6.316 -13.174 1.00 93.31 71 VAL A CA 1
ATOM 536 C C . VAL A 1 71 ? 0.272 -5.233 -13.072 1.00 93.31 71 VAL A C 1
ATOM 538 O O . VAL A 1 71 ? -0.034 -4.043 -13.177 1.00 93.31 71 VAL A O 1
ATOM 541 N N . PHE A 1 72 ? 1.532 -5.633 -12.891 1.00 92.50 72 PHE A N 1
ATOM 542 C CA . PHE A 1 72 ? 2.667 -4.725 -12.719 1.00 92.50 72 PHE A CA 1
ATOM 543 C C . PHE A 1 72 ? 3.712 -4.876 -13.824 1.00 92.50 72 PHE A C 1
ATOM 545 O O . PHE A 1 72 ? 3.900 -5.956 -14.383 1.00 92.50 72 PHE A O 1
ATOM 552 N N . VAL A 1 73 ? 4.420 -3.780 -14.092 1.00 92.06 73 VAL A N 1
ATOM 553 C CA . VAL A 1 73 ? 5.640 -3.743 -14.899 1.00 92.06 73 VAL A CA 1
ATOM 554 C C . VAL A 1 73 ? 6.814 -3.513 -13.957 1.00 92.06 73 VAL A C 1
ATOM 556 O O . VAL A 1 73 ? 6.863 -2.510 -13.242 1.00 92.06 73 VAL A O 1
ATOM 559 N N . TYR A 1 74 ? 7.745 -4.462 -13.955 1.00 90.38 74 TYR A N 1
ATOM 560 C CA . TYR A 1 74 ? 8.901 -4.476 -13.065 1.00 90.38 74 TYR A CA 1
ATOM 561 C C . TYR A 1 74 ? 10.126 -3.830 -13.731 1.00 90.38 74 TYR A C 1
ATOM 563 O O . TYR A 1 74 ? 10.278 -3.936 -14.953 1.00 90.38 74 TYR A O 1
ATOM 571 N N . PRO A 1 75 ? 11.024 -3.193 -12.957 1.00 87.19 75 PRO A N 1
ATOM 572 C CA . PRO A 1 75 ? 12.292 -2.706 -13.486 1.00 87.19 75 PRO A CA 1
ATOM 573 C C . PRO A 1 75 ? 13.168 -3.866 -13.980 1.00 87.19 75 PRO A C 1
ATOM 575 O O . PRO A 1 75 ? 13.097 -4.986 -13.472 1.00 87.19 75 PRO A O 1
ATOM 578 N N . SER A 1 76 ? 14.022 -3.597 -14.968 1.00 85.88 76 SER A N 1
ATOM 579 C CA . SER A 1 76 ? 14.964 -4.586 -15.498 1.00 85.88 76 SER A CA 1
ATOM 580 C C . SER A 1 76 ? 15.975 -5.022 -14.436 1.00 85.88 76 SER A C 1
ATOM 582 O O . SER A 1 76 ? 16.550 -4.180 -13.742 1.00 85.88 76 SER A O 1
ATOM 584 N N . LEU A 1 77 ? 16.237 -6.327 -14.358 1.00 84.94 77 LEU A N 1
ATOM 585 C CA . LEU A 1 77 ? 17.273 -6.899 -13.498 1.00 84.94 77 LEU A CA 1
ATOM 586 C C . LEU A 1 77 ? 18.666 -6.392 -13.924 1.00 84.94 77 LEU A C 1
ATOM 588 O O . LEU A 1 77 ? 19.029 -6.558 -15.089 1.00 84.94 77 LEU A O 1
ATOM 592 N N . PRO A 1 78 ? 19.457 -5.795 -13.012 1.00 84.19 78 PRO A N 1
ATOM 593 C CA . PRO A 1 78 ? 20.837 -5.422 -13.285 1.00 84.19 78 PRO A CA 1
ATOM 594 C C . PRO A 1 78 ? 21.693 -6.654 -13.582 1.00 84.19 78 PRO A C 1
ATOM 596 O O . PRO A 1 78 ? 21.523 -7.701 -12.956 1.00 84.19 78 PRO A O 1
ATOM 599 N N . GLU A 1 79 ? 22.685 -6.508 -14.462 1.00 83.06 79 GLU A N 1
ATOM 600 C CA . GLU A 1 79 ? 23.649 -7.578 -14.775 1.00 83.06 79 GLU A CA 1
ATOM 601 C C . GLU A 1 79 ? 24.455 -8.032 -13.546 1.00 83.06 79 GLU A C 1
ATOM 603 O O . GLU A 1 79 ? 24.901 -9.173 -13.467 1.00 83.06 79 GLU A O 1
ATOM 608 N N . THR A 1 80 ? 24.598 -7.154 -12.549 1.00 82.44 80 THR A N 1
ATOM 609 C CA . THR A 1 80 ? 25.259 -7.431 -11.266 1.00 82.44 80 THR A CA 1
ATOM 610 C C . THR A 1 80 ? 24.413 -8.274 -10.302 1.00 82.44 80 THR A C 1
ATOM 612 O O . THR A 1 80 ? 24.876 -8.599 -9.208 1.00 82.44 80 THR A O 1
ATOM 615 N N . GLY A 1 81 ? 23.191 -8.651 -10.693 1.00 83.44 81 GLY A N 1
ATOM 616 C CA . GLY A 1 81 ? 22.273 -9.456 -9.895 1.00 83.44 81 GLY A CA 1
ATOM 617 C C . GLY A 1 81 ? 21.446 -8.648 -8.888 1.00 83.44 81 GLY A C 1
ATOM 618 O O . GLY A 1 81 ? 21.302 -7.426 -8.979 1.00 83.44 81 GLY A O 1
ATOM 619 N N . ILE A 1 82 ? 20.856 -9.351 -7.915 1.00 87.12 82 ILE A N 1
ATOM 620 C CA . ILE A 1 82 ? 19.985 -8.753 -6.894 1.00 87.12 82 ILE A CA 1
ATOM 621 C C . ILE A 1 82 ? 20.851 -8.008 -5.872 1.00 87.12 82 ILE A C 1
ATOM 623 O O . ILE A 1 82 ? 21.515 -8.614 -5.034 1.00 87.12 82 ILE A O 1
ATOM 627 N N . THR A 1 83 ? 20.819 -6.680 -5.932 1.00 89.38 83 THR A N 1
ATOM 628 C CA . THR A 1 83 ? 21.512 -5.791 -4.989 1.00 89.38 83 THR A CA 1
ATOM 629 C C . THR A 1 83 ? 20.517 -5.084 -4.059 1.00 89.38 83 THR A C 1
ATOM 631 O O . THR A 1 83 ? 19.341 -4.946 -4.408 1.00 89.38 83 THR A O 1
ATOM 634 N N . PRO A 1 84 ? 20.951 -4.566 -2.892 1.00 86.81 84 PRO A N 1
ATOM 635 C CA . PRO A 1 84 ? 20.088 -3.755 -2.027 1.00 86.81 84 PRO A CA 1
ATOM 636 C C . PRO A 1 84 ? 19.495 -2.534 -2.744 1.00 86.81 84 PRO A C 1
ATOM 638 O O . PRO A 1 84 ? 18.349 -2.164 -2.501 1.00 86.81 84 PRO A O 1
ATOM 641 N N . LEU A 1 85 ? 20.255 -1.942 -3.672 1.00 87.19 85 LEU A N 1
ATOM 642 C CA . LEU A 1 85 ? 19.778 -0.852 -4.521 1.00 87.19 85 LEU A CA 1
ATOM 643 C C . LEU A 1 85 ? 18.650 -1.319 -5.448 1.00 87.19 85 LEU A C 1
ATOM 645 O O . LEU A 1 85 ? 17.618 -0.659 -5.532 1.00 87.19 85 LEU A O 1
ATOM 649 N N . TYR A 1 86 ? 18.816 -2.478 -6.094 1.00 87.94 86 TYR A N 1
ATOM 650 C CA . TYR A 1 86 ? 17.764 -3.066 -6.920 1.00 87.94 86 TYR A CA 1
ATOM 651 C C . TYR A 1 86 ? 16.500 -3.366 -6.113 1.00 87.94 86 TYR A C 1
ATOM 653 O O . TYR A 1 86 ? 15.406 -3.115 -6.599 1.00 87.94 86 TYR A O 1
ATOM 661 N N . PHE A 1 87 ? 16.625 -3.840 -4.871 1.00 86.81 87 PHE A N 1
ATOM 662 C CA . PHE A 1 87 ? 15.465 -4.061 -4.008 1.00 86.81 87 PHE A CA 1
ATOM 663 C C . PHE A 1 87 ? 14.685 -2.765 -3.733 1.00 86.81 87 PHE A C 1
ATOM 665 O O . PHE A 1 87 ? 13.456 -2.760 -3.801 1.00 86.81 87 PHE A O 1
ATOM 672 N N . MET A 1 88 ? 15.382 -1.652 -3.475 1.00 87.31 88 MET A N 1
ATOM 673 C CA . MET A 1 88 ? 14.719 -0.353 -3.330 1.00 87.31 88 MET A CA 1
ATOM 674 C C . MET A 1 88 ? 14.019 0.056 -4.628 1.00 87.31 88 MET A C 1
ATOM 676 O O . MET A 1 88 ? 12.835 0.377 -4.587 1.00 87.31 88 MET A O 1
ATOM 680 N N . LEU A 1 89 ? 14.711 -0.033 -5.770 1.00 87.75 89 LEU A N 1
ATOM 681 C CA . LEU A 1 89 ? 14.147 0.284 -7.088 1.00 87.75 89 LEU A CA 1
ATOM 682 C C . LEU A 1 89 ? 12.930 -0.588 -7.414 1.00 87.75 89 LEU A C 1
ATOM 684 O O . LEU A 1 89 ? 11.914 -0.086 -7.878 1.00 87.75 89 LEU A O 1
ATOM 688 N N . PHE A 1 90 ? 12.986 -1.880 -7.104 1.00 89.38 90 PHE A N 1
ATOM 689 C CA . PHE A 1 90 ? 11.871 -2.804 -7.266 1.00 89.38 90 PHE A CA 1
ATOM 690 C C . PHE A 1 90 ? 10.634 -2.334 -6.495 1.00 89.38 90 PHE A C 1
ATOM 692 O O . PHE A 1 90 ? 9.539 -2.311 -7.047 1.00 89.38 90 PHE A O 1
ATOM 699 N N . LEU A 1 91 ? 10.777 -1.899 -5.243 1.00 88.44 91 LEU A N 1
ATOM 700 C CA . LEU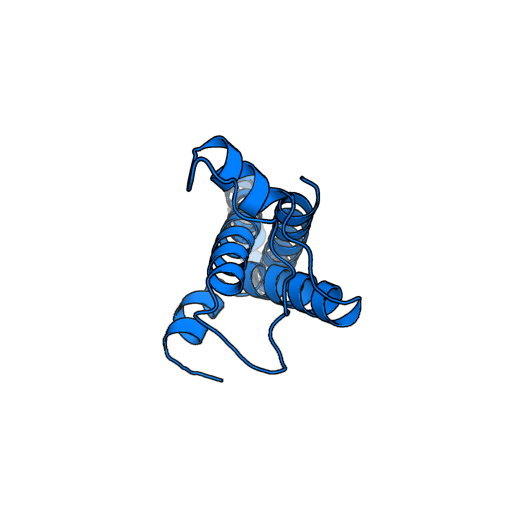 A 1 91 ? 9.631 -1.419 -4.469 1.00 88.44 91 LEU A CA 1
ATOM 701 C C . LEU A 1 91 ? 9.139 -0.041 -4.925 1.00 88.44 91 LEU A C 1
ATOM 703 O O . LEU A 1 91 ? 7.938 0.235 -4.843 1.00 88.44 91 LEU A O 1
ATOM 707 N N . THR A 1 92 ? 10.044 0.833 -5.371 1.00 86.81 92 THR A N 1
ATOM 708 C CA . THR A 1 92 ? 9.728 2.240 -5.641 1.00 86.81 92 THR A CA 1
ATOM 709 C C . THR A 1 92 ? 9.329 2.539 -7.076 1.00 86.81 92 THR A C 1
ATOM 711 O O . THR A 1 92 ? 8.582 3.504 -7.275 1.00 86.81 92 THR A O 1
ATOM 714 N N . ASP A 1 93 ? 9.840 1.771 -8.033 1.00 87.88 93 ASP A N 1
ATOM 715 C CA . ASP A 1 93 ? 9.745 2.043 -9.472 1.00 87.88 93 ASP A CA 1
ATOM 716 C C . ASP A 1 93 ? 8.950 0.966 -10.218 1.00 87.88 93 ASP A C 1
ATOM 718 O O . ASP A 1 93 ? 8.684 1.118 -11.409 1.00 87.88 93 ASP A O 1
ATOM 722 N N . THR A 1 94 ? 8.493 -0.081 -9.524 1.00 89.81 94 THR A N 1
ATOM 723 C CA . THR A 1 94 ? 7.439 -0.945 -10.061 1.00 89.81 94 THR A CA 1
ATOM 724 C C . THR A 1 94 ? 6.143 -0.151 -10.175 1.00 89.81 94 THR A C 1
ATOM 726 O O . THR A 1 94 ? 5.675 0.460 -9.209 1.00 89.81 94 THR A O 1
ATOM 729 N N . VAL A 1 95 ? 5.552 -0.167 -11.367 1.00 89.62 95 VAL A N 1
ATOM 730 C CA . VAL A 1 95 ? 4.324 0.570 -11.679 1.00 89.62 95 VAL A CA 1
ATOM 731 C C . VAL A 1 95 ? 3.240 -0.378 -12.185 1.00 89.62 95 VAL A C 1
ATOM 733 O O . VAL A 1 95 ? 3.554 -1.383 -12.828 1.00 89.62 95 VAL A O 1
ATOM 736 N N . PRO A 1 96 ? 1.954 -0.094 -11.919 1.00 92.75 96 PRO A N 1
ATOM 737 C CA . PRO A 1 96 ? 0.864 -0.824 -12.553 1.00 92.75 96 PRO A CA 1
ATOM 738 C C . PRO A 1 96 ? 0.929 -0.705 -14.080 1.00 92.75 96 PRO A C 1
ATOM 740 O O . PRO A 1 96 ? 1.259 0.354 -14.612 1.00 92.75 96 PRO A O 1
ATOM 743 N N . ALA A 1 97 ? 0.597 -1.786 -14.784 1.00 92.50 97 ALA A N 1
ATOM 744 C CA . ALA A 1 97 ? 0.729 -1.876 -16.237 1.00 92.50 97 ALA A CA 1
ATOM 745 C C . ALA A 1 97 ? -0.242 -0.959 -16.998 1.00 92.50 97 ALA A C 1
ATOM 747 O O . ALA A 1 97 ? 0.021 -0.579 -18.139 1.00 92.50 97 ALA A O 1
ATOM 748 N N . SER A 1 98 ? -1.369 -0.602 -16.380 1.00 94.00 98 SER A N 1
ATOM 749 C CA . SER A 1 98 ? -2.413 0.216 -16.990 1.00 94.00 98 SER A CA 1
ATOM 750 C C . SER A 1 98 ? -3.146 1.085 -15.961 1.00 94.00 98 SER A C 1
ATOM 752 O O . SER A 1 98 ? -3.055 0.864 -14.751 1.00 94.00 98 SER A O 1
ATOM 754 N N . GLY A 1 99 ? -3.924 2.064 -16.436 1.00 92.94 99 GLY A N 1
ATOM 755 C CA . GLY A 1 99 ? -4.806 2.873 -15.583 1.00 92.94 99 GLY A CA 1
ATOM 756 C C . GLY A 1 99 ? -5.794 2.038 -14.747 1.00 92.94 99 GLY A C 1
ATOM 757 O O . GLY A 1 99 ? -5.895 2.264 -13.541 1.00 92.94 99 GLY A O 1
ATOM 758 N N . PRO A 1 100 ? -6.485 1.036 -15.327 1.00 95.44 100 PRO A N 1
ATOM 759 C CA . PRO A 1 100 ? -7.301 0.095 -14.560 1.00 95.44 100 PRO A CA 1
ATOM 760 C C . PRO A 1 100 ? -6.526 -0.661 -13.476 1.00 95.44 100 PRO A C 1
ATOM 762 O O . PRO A 1 100 ? -7.035 -0.816 -12.369 1.00 95.44 100 PRO A O 1
ATOM 765 N N . ASP A 1 101 ? -5.295 -1.099 -13.748 1.00 94.25 101 ASP A N 1
ATOM 766 C CA . ASP A 1 101 ? -4.472 -1.769 -12.733 1.00 94.25 101 ASP A CA 1
ATOM 767 C C . ASP A 1 101 ? -4.073 -0.809 -11.610 1.00 94.25 101 ASP A C 1
ATOM 769 O O . ASP A 1 101 ? -4.075 -1.185 -10.439 1.00 94.25 101 ASP A O 1
ATOM 773 N N . PHE A 1 102 ? -3.837 0.462 -11.930 1.00 94.38 102 PHE A N 1
ATOM 774 C CA . PHE A 1 102 ? -3.637 1.489 -10.914 1.00 94.38 102 PHE A CA 1
ATOM 775 C C . PHE A 1 102 ? -4.878 1.654 -10.024 1.00 94.38 102 PHE A C 1
ATOM 777 O O . PHE A 1 102 ? -4.764 1.651 -8.800 1.00 94.38 102 PHE A O 1
ATOM 784 N N . ALA A 1 103 ? -6.079 1.708 -10.606 1.00 95.25 103 ALA A N 1
ATOM 785 C CA . ALA A 1 103 ? -7.323 1.789 -9.839 1.00 95.25 103 ALA A CA 1
ATOM 786 C C . ALA A 1 103 ? -7.548 0.554 -8.943 1.00 95.25 103 ALA A C 1
ATOM 788 O O . ALA A 1 103 ? -7.933 0.704 -7.782 1.00 95.25 103 ALA A O 1
ATOM 789 N N . LYS A 1 104 ? -7.248 -0.658 -9.437 1.00 95.00 104 LYS A N 1
ATOM 790 C CA . LYS A 1 104 ? -7.284 -1.890 -8.626 1.00 95.00 104 LYS A CA 1
ATOM 791 C C . LYS A 1 104 ? -6.315 -1.811 -7.447 1.00 95.00 104 LYS A C 1
ATOM 793 O O . LYS A 1 104 ? -6.681 -2.186 -6.338 1.00 95.00 104 LYS A O 1
ATOM 798 N N . LEU A 1 105 ? -5.099 -1.304 -7.661 1.00 95.00 105 LEU A N 1
ATOM 799 C CA . LEU A 1 105 ? -4.113 -1.131 -6.592 1.00 95.00 105 LEU A CA 1
ATOM 800 C C . LEU A 1 105 ? -4.619 -0.180 -5.499 1.00 95.00 105 LEU A C 1
ATOM 802 O O . LEU A 1 105 ? -4.487 -0.493 -4.315 1.00 95.00 105 LEU A O 1
ATOM 806 N N . LEU A 1 106 ? -5.225 0.949 -5.877 1.00 95.62 106 LEU A N 1
ATOM 807 C CA . LEU A 1 106 ? -5.824 1.886 -4.920 1.00 95.62 106 LEU A CA 1
ATOM 808 C C . LEU A 1 106 ? -6.961 1.235 -4.133 1.00 95.62 106 LEU A C 1
ATOM 810 O O . LEU A 1 106 ? -7.018 1.366 -2.910 1.00 95.62 106 LEU A O 1
ATOM 814 N N . PHE A 1 107 ? -7.836 0.504 -4.828 1.00 94.94 107 PHE A N 1
ATOM 815 C CA . PHE A 1 107 ? -8.941 -0.221 -4.211 1.00 94.94 107 PHE A CA 1
ATOM 816 C C . PHE A 1 107 ? -8.442 -1.232 -3.176 1.00 94.94 107 PHE A C 1
ATOM 818 O O . PHE A 1 107 ? -8.898 -1.213 -2.036 1.00 94.94 107 PHE A O 1
ATOM 825 N N . TRP A 1 108 ? -7.474 -2.078 -3.535 1.00 93.62 108 TRP A N 1
ATOM 826 C CA . TRP A 1 108 ? -6.940 -3.090 -2.622 1.00 93.62 108 TRP A CA 1
ATOM 827 C C . TRP A 1 108 ? -6.132 -2.483 -1.475 1.00 93.62 108 TRP A C 1
ATOM 829 O O . TRP A 1 108 ? -6.196 -2.993 -0.360 1.00 93.62 108 TRP A O 1
ATOM 839 N N . SER A 1 109 ? -5.442 -1.366 -1.713 1.00 94.75 109 SER A N 1
ATOM 840 C CA . SER A 1 109 ? -4.757 -0.607 -0.659 1.00 94.75 109 SER A CA 1
ATOM 841 C C . SER A 1 109 ? -5.760 -0.050 0.356 1.00 94.75 109 SER A C 1
ATOM 843 O O . SER A 1 109 ? -5.592 -0.232 1.560 1.00 94.75 109 SER A O 1
ATOM 845 N N . PHE A 1 110 ? -6.853 0.551 -0.120 1.00 94.88 110 PHE A N 1
ATOM 846 C CA . PHE A 1 110 ? -7.956 1.001 0.729 1.00 94.88 110 PHE A CA 1
ATOM 847 C C . PHE A 1 110 ? -8.617 -0.161 1.477 1.00 94.88 110 PHE A C 1
ATOM 849 O O . PHE A 1 110 ? -8.796 -0.091 2.690 1.00 94.88 110 PHE A O 1
ATOM 856 N N . ALA A 1 111 ? -8.949 -1.249 0.780 1.00 92.50 111 ALA A N 1
ATOM 857 C CA . ALA A 1 111 ? -9.623 -2.404 1.363 1.00 92.50 111 ALA A CA 1
ATOM 858 C C . ALA A 1 111 ? -8.773 -3.081 2.450 1.00 92.50 111 ALA A C 1
ATOM 860 O O . ALA A 1 111 ? -9.307 -3.451 3.497 1.00 92.50 111 ALA A O 1
ATOM 861 N N . ALA A 1 112 ? -7.458 -3.202 2.230 1.00 92.00 112 ALA A N 1
ATOM 862 C CA . ALA A 1 112 ? -6.514 -3.732 3.213 1.00 92.00 112 ALA A CA 1
ATOM 863 C C . ALA A 1 112 ? -6.457 -2.869 4.481 1.00 92.00 112 ALA A C 1
ATOM 865 O O . ALA A 1 112 ? -6.356 -3.403 5.583 1.00 92.00 112 ALA A O 1
ATOM 866 N N . GLY A 1 113 ? -6.565 -1.546 4.336 1.00 90.00 113 GLY A N 1
ATOM 867 C CA . GLY A 1 113 ? -6.657 -0.640 5.475 1.00 90.00 113 GLY A CA 1
ATOM 868 C C . GLY A 1 113 ? -8.021 -0.651 6.168 1.00 90.00 113 GLY A C 1
ATOM 869 O O . GLY A 1 113 ? -8.099 -0.549 7.389 1.00 90.00 113 GLY A O 1
ATOM 870 N N . PHE A 1 114 ? -9.101 -0.803 5.401 1.00 87.50 114 PHE A N 1
ATOM 871 C CA . PHE A 1 114 ? -10.476 -0.807 5.898 1.00 87.50 114 PHE A CA 1
ATOM 872 C C . PHE A 1 114 ? -10.824 -2.075 6.686 1.00 87.50 114 PHE A C 1
ATOM 874 O O . PHE A 1 114 ? -11.517 -2.017 7.707 1.00 87.50 114 PHE A O 1
ATOM 881 N N . SER A 1 115 ? -10.338 -3.230 6.235 1.00 80.50 115 SER A N 1
ATOM 882 C CA . SER A 1 115 ? -10.619 -4.517 6.859 1.00 80.50 115 SER A CA 1
ATOM 883 C C . SER A 1 115 ? -9.347 -5.126 7.439 1.00 80.50 115 SER A C 1
ATOM 885 O O . SER A 1 115 ? -8.558 -5.764 6.748 1.00 80.50 115 SER A O 1
ATOM 887 N N . GLU A 1 116 ? -9.216 -5.029 8.764 1.00 62.81 116 GLU A N 1
ATOM 888 C CA . GLU A 1 116 ? -8.177 -5.708 9.559 1.00 62.81 116 GLU A CA 1
ATOM 889 C C . GLU A 1 116 ? -8.173 -7.247 9.363 1.00 62.81 116 GLU A C 1
ATOM 891 O O . GLU A 1 116 ? -7.229 -7.921 9.766 1.00 62.81 116 GLU A O 1
ATOM 896 N N . ARG A 1 117 ? -9.220 -7.827 8.746 1.00 59.03 117 ARG A N 1
ATOM 897 C CA . ARG A 1 117 ? -9.360 -9.267 8.452 1.00 59.03 117 ARG A CA 1
ATOM 898 C C . ARG A 1 117 ? -9.190 -9.631 6.972 1.00 59.03 117 ARG A C 1
ATOM 900 O O . ARG A 1 117 ? -9.209 -10.818 6.657 1.00 59.03 117 ARG A O 1
ATOM 907 N N . LEU A 1 118 ? -9.017 -8.659 6.073 1.00 58.47 118 LEU 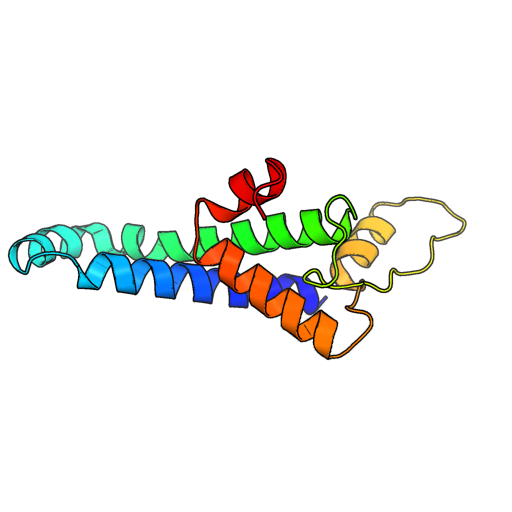A N 1
ATOM 908 C CA . LEU A 1 118 ? -8.945 -8.920 4.629 1.00 58.47 118 LEU A CA 1
ATOM 909 C C . LEU A 1 118 ? -7.703 -9.740 4.256 1.00 58.47 118 LEU A C 1
ATOM 911 O O . LEU A 1 118 ? -7.772 -10.656 3.444 1.00 58.47 118 LEU A O 1
ATOM 915 N N . ILE A 1 119 ? -6.561 -9.422 4.872 1.00 56.28 119 ILE A N 1
ATOM 916 C CA . ILE A 1 119 ? -5.264 -10.014 4.515 1.00 56.28 119 ILE A CA 1
ATOM 917 C C . ILE A 1 119 ? -5.218 -11.519 4.847 1.00 56.28 119 ILE A C 1
ATOM 919 O O . ILE A 1 119 ? -4.858 -12.297 3.962 1.00 56.28 119 ILE A O 1
ATOM 923 N N . PRO A 1 120 ? -5.641 -11.979 6.046 1.00 54.31 120 PRO A N 1
ATOM 924 C CA . PRO A 1 120 ? -5.766 -13.412 6.317 1.00 54.31 120 PRO A CA 1
ATOM 925 C C . PRO A 1 120 ? -6.726 -14.146 5.370 1.00 54.31 120 PRO A C 1
ATOM 927 O O . PRO A 1 120 ? -6.468 -15.295 5.024 1.00 54.31 120 PRO A O 1
ATOM 930 N N . GLN A 1 121 ? -7.819 -13.504 4.940 1.00 58.25 121 GLN A N 1
ATOM 931 C CA . GLN A 1 121 ? -8.828 -14.126 4.073 1.00 58.25 121 GLN A CA 1
ATOM 932 C C . GLN A 1 121 ? -8.321 -14.349 2.641 1.00 58.25 121 GLN A C 1
ATOM 934 O O . GLN A 1 121 ? -8.558 -15.414 2.074 1.00 58.25 121 GLN A O 1
ATOM 939 N N . ILE A 1 122 ? -7.553 -13.400 2.091 1.00 60.22 122 ILE A N 1
ATOM 940 C CA . ILE A 1 122 ? -6.924 -13.541 0.765 1.00 60.22 122 ILE A CA 1
ATOM 941 C C . ILE A 1 122 ? -5.945 -14.729 0.748 1.00 60.22 122 ILE A C 1
ATOM 943 O O . ILE A 1 122 ? -5.917 -15.490 -0.216 1.00 60.22 122 ILE A O 1
ATOM 947 N N . GLY A 1 123 ? -5.186 -14.940 1.829 1.00 55.50 123 GLY A N 1
ATOM 948 C CA . GLY A 1 123 ? -4.258 -16.071 1.949 1.00 55.50 123 GLY A CA 1
ATOM 949 C C . GLY A 1 123 ? -4.928 -17.447 2.082 1.00 55.50 123 GLY A C 1
ATOM 950 O O . GLY A 1 123 ? -4.277 -18.460 1.847 1.00 55.50 123 GLY A O 1
ATOM 951 N N . GLN A 1 124 ? -6.215 -17.502 2.437 1.00 54.84 124 GLN A N 1
ATOM 952 C CA . GLN A 1 124 ? -6.976 -18.749 2.602 1.00 54.84 124 GLN A CA 1
ATOM 953 C C . GLN A 1 124 ? -7.786 -19.145 1.356 1.00 54.84 124 GLN A C 1
ATOM 955 O O . GLN A 1 124 ? -8.554 -20.102 1.412 1.00 54.84 124 GLN A O 1
ATOM 960 N N . GLY A 1 125 ? -7.626 -18.437 0.230 1.00 52.94 125 GLY A N 1
ATOM 961 C CA . GLY A 1 125 ? -8.347 -18.747 -1.012 1.00 52.94 125 GLY A CA 1
ATOM 962 C C . GLY A 1 125 ? -9.839 -18.404 -0.970 1.00 52.94 125 GLY A C 1
ATOM 963 O O . GLY A 1 125 ? -10.608 -18.936 -1.763 1.00 52.94 125 GLY A O 1
ATOM 964 N N . GLY A 1 126 ? -10.260 -17.535 -0.045 1.00 52.41 126 GLY A N 1
ATOM 965 C CA . GLY A 1 126 ? -11.637 -17.059 0.052 1.00 52.41 126 GLY A CA 1
ATOM 966 C C . GLY A 1 126 ? -11.894 -15.864 -0.861 1.00 52.41 126 GLY A C 1
ATOM 967 O O . GLY A 1 126 ? -11.954 -14.736 -0.371 1.00 52.41 126 GLY A O 1
ATOM 968 N N . VAL A 1 127 ? -12.042 -16.114 -2.164 1.00 48.75 127 VAL A N 1
ATOM 969 C CA . VAL A 1 127 ? -12.749 -15.233 -3.111 1.00 48.75 127 VAL A CA 1
ATOM 970 C C . VAL A 1 127 ? -13.671 -16.088 -3.964 1.00 48.75 127 VAL A C 1
ATOM 972 O O . VAL A 1 127 ? -13.166 -17.073 -4.544 1.00 48.75 127 VAL A O 1
#